Protein AF-A0A8B2Z0A5-F1 (afdb_monomer_lite)

Structure (mmCIF, N/CA/C/O backbone):
data_AF-A0A8B2Z0A5-F1
#
_entry.id   AF-A0A8B2Z0A5-F1
#
loop_
_atom_site.group_PDB
_atom_site.id
_atom_site.type_symbol
_atom_site.label_atom_id
_atom_site.label_alt_id
_atom_site.label_comp_id
_atom_site.label_asym_id
_atom_site.label_entity_id
_atom_site.label_seq_id
_atom_site.pdbx_PDB_ins_code
_atom_site.Cartn_x
_atom_site.Cartn_y
_atom_site.Cartn_z
_atom_site.occupancy
_atom_site.B_iso_or_equiv
_atom_site.auth_seq_id
_atom_site.auth_comp_id
_atom_site.auth_asym_id
_atom_site.auth_atom_id
_atom_site.pdbx_PDB_model_num
ATOM 1 N N . MET A 1 1 ? 9.825 8.275 -0.944 1.00 79.00 1 MET A N 1
ATOM 2 C CA . MET A 1 1 ? 8.913 9.434 -1.031 1.00 79.00 1 MET A CA 1
ATOM 3 C C . MET A 1 1 ? 7.448 9.005 -1.124 1.00 79.00 1 MET A C 1
ATOM 5 O O . MET A 1 1 ? 6.664 9.444 -0.297 1.00 79.00 1 MET A O 1
ATOM 9 N N . TYR A 1 2 ? 7.069 8.124 -2.063 1.00 92.62 2 TYR A N 1
ATOM 10 C CA . TYR A 1 2 ? 5.662 7.726 -2.274 1.00 92.62 2 TYR A CA 1
ATOM 11 C C . TYR A 1 2 ? 5.167 6.611 -1.350 1.00 92.62 2 TYR A C 1
ATOM 13 O O . TYR A 1 2 ? 4.082 6.733 -0.789 1.00 92.62 2 TYR A O 1
ATOM 21 N N . GLY A 1 3 ? 5.991 5.596 -1.075 1.00 96.38 3 GLY A N 1
ATOM 22 C CA . GLY A 1 3 ? 5.621 4.527 -0.140 1.00 96.38 3 GLY A CA 1
ATOM 23 C C . GLY A 1 3 ? 5.262 5.032 1.264 1.00 96.38 3 GLY A C 1
ATOM 24 O O . GLY A 1 3 ? 4.291 4.575 1.857 1.00 96.38 3 GLY A O 1
ATOM 25 N N . LYS A 1 4 ? 5.965 6.051 1.778 1.00 96.31 4 LYS A N 1
ATOM 26 C CA . LYS A 1 4 ? 5.621 6.690 3.063 1.00 96.31 4 LYS A CA 1
ATOM 27 C C . LYS A 1 4 ? 4.249 7.372 3.058 1.00 96.31 4 LYS A C 1
ATOM 29 O O . LYS A 1 4 ? 3.628 7.465 4.113 1.00 96.31 4 LYS A O 1
ATOM 34 N N . ILE A 1 5 ? 3.798 7.892 1.917 1.00 96.44 5 ILE A N 1
ATOM 35 C CA . ILE A 1 5 ? 2.482 8.537 1.782 1.00 96.44 5 ILE A CA 1
ATOM 36 C C . ILE A 1 5 ? 1.396 7.462 1.730 1.00 96.44 5 ILE A C 1
ATOM 38 O O . ILE A 1 5 ? 0.455 7.525 2.511 1.00 96.44 5 ILE A O 1
ATOM 42 N N . ILE A 1 6 ? 1.602 6.410 0.932 1.00 97.75 6 ILE A N 1
ATOM 43 C CA . ILE A 1 6 ? 0.742 5.215 0.914 1.00 97.75 6 ILE A CA 1
ATOM 44 C C . ILE A 1 6 ? 0.581 4.627 2.322 1.00 97.75 6 ILE A C 1
ATOM 46 O O . ILE A 1 6 ? -0.538 4.404 2.775 1.00 97.75 6 ILE A O 1
ATOM 50 N N . LYS A 1 7 ? 1.679 4.499 3.080 1.00 98.00 7 LYS A N 1
ATOM 51 C CA . LYS A 1 7 ? 1.646 4.047 4.479 1.00 98.00 7 LYS A CA 1
ATOM 52 C C . LYS A 1 7 ? 0.773 4.927 5.372 1.00 98.00 7 LYS A C 1
ATOM 54 O O . LYS A 1 7 ? 0.118 4.406 6.273 1.00 98.00 7 LYS A O 1
ATOM 59 N N . GLN A 1 8 ? 0.802 6.243 5.161 1.00 96.31 8 GLN A N 1
ATOM 60 C CA . GLN A 1 8 ? -0.001 7.197 5.927 1.00 96.31 8 GLN A CA 1
ATOM 61 C C . GLN A 1 8 ? -1.485 7.054 5.595 1.00 96.31 8 GLN A C 1
ATOM 63 O O . GLN A 1 8 ? -2.265 6.878 6.525 1.00 96.31 8 GLN A O 1
ATOM 68 N N . ILE A 1 9 ? -1.849 7.026 4.309 1.00 97.38 9 ILE A N 1
ATOM 69 C CA . ILE A 1 9 ? -3.236 6.812 3.853 1.00 97.38 9 ILE A CA 1
ATOM 70 C C . ILE A 1 9 ? -3.770 5.481 4.392 1.00 97.38 9 ILE A C 1
ATOM 72 O O . ILE A 1 9 ? -4.846 5.413 4.978 1.00 97.38 9 ILE A O 1
ATOM 76 N N . ARG A 1 10 ? -2.975 4.410 4.288 1.00 98.31 10 ARG A N 1
ATOM 77 C CA . ARG A 1 10 ? -3.358 3.097 4.811 1.00 98.31 10 ARG A CA 1
ATOM 78 C C . ARG A 1 10 ? -3.665 3.136 6.305 1.00 98.31 10 ARG A C 1
ATOM 80 O O . ARG A 1 10 ? -4.643 2.553 6.764 1.00 98.31 10 ARG A O 1
ATOM 87 N N . LYS A 1 11 ? -2.790 3.784 7.078 1.00 98.06 11 LYS A N 1
ATOM 88 C CA . LYS A 1 11 ? -2.926 3.864 8.534 1.00 98.06 11 LYS A CA 1
ATOM 89 C C . LYS A 1 11 ? -4.056 4.798 8.962 1.00 98.06 11 LYS A C 1
ATOM 91 O O . LYS A 1 11 ? -4.716 4.463 9.936 1.00 98.06 11 LYS A O 1
ATOM 96 N N . SER A 1 12 ? -4.316 5.897 8.250 1.00 96.50 12 SER A N 1
ATOM 97 C CA . SER A 1 12 ? -5.461 6.772 8.543 1.00 96.50 12 SER A CA 1
ATOM 98 C C . SER A 1 12 ? -6.799 6.077 8.286 1.00 96.50 12 SER A C 1
ATOM 100 O O . SER A 1 12 ? -7.750 6.305 9.026 1.00 96.50 12 SER A O 1
ATOM 102 N N . LYS A 1 13 ? -6.851 5.169 7.303 1.00 97.19 13 LYS A N 1
ATOM 103 C CA . LYS A 1 13 ? -8.024 4.337 6.992 1.00 97.19 13 LYS A CA 1
ATOM 104 C C . LYS A 1 13 ? -8.106 3.038 7.815 1.00 97.19 13 LYS A C 1
ATOM 106 O O . LYS A 1 13 ? -8.983 2.221 7.572 1.00 97.19 13 LYS A O 1
ATOM 111 N N . ASN A 1 14 ? -7.213 2.834 8.792 1.00 98.19 14 ASN A N 1
ATOM 112 C CA . ASN A 1 14 ? -7.125 1.622 9.626 1.00 98.19 14 ASN A CA 1
ATOM 113 C C . ASN A 1 14 ? -6.991 0.300 8.846 1.00 98.19 14 ASN A C 1
ATOM 115 O O . ASN A 1 14 ? -7.351 -0.760 9.351 1.00 98.19 14 ASN A O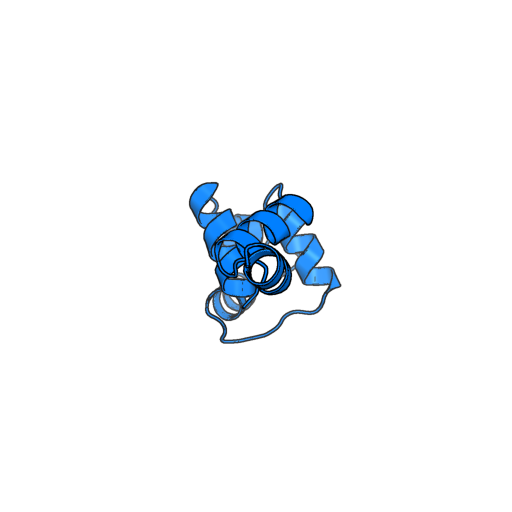 1
ATOM 119 N N . MET A 1 15 ? -6.413 0.340 7.645 1.00 98.56 15 MET A N 1
ATOM 120 C CA . MET A 1 15 ? -6.291 -0.839 6.792 1.00 98.56 15 MET A CA 1
ATOM 121 C C . MET A 1 15 ? -5.003 -1.620 7.080 1.00 98.56 15 MET A C 1
ATOM 123 O O . MET A 1 15 ? -3.919 -1.080 7.360 1.00 98.56 15 MET A O 1
ATOM 127 N N . THR A 1 16 ? -5.099 -2.937 6.996 1.00 98.62 16 THR A N 1
ATOM 128 C CA . THR A 1 16 ? -3.975 -3.861 7.108 1.00 98.62 16 THR A CA 1
ATOM 129 C C . THR A 1 16 ? -3.148 -3.877 5.823 1.00 98.62 16 THR A C 1
ATOM 131 O O . THR A 1 16 ? -3.600 -3.494 4.747 1.00 98.62 16 THR A O 1
ATOM 134 N N . LEU A 1 17 ? -1.901 -4.347 5.915 1.00 98.69 17 LEU A N 1
ATOM 135 C CA . LEU A 1 17 ? -1.087 -4.579 4.718 1.00 98.69 17 LEU A CA 1
ATOM 136 C C . LEU A 1 17 ? -1.716 -5.634 3.799 1.00 98.69 17 LEU A C 1
ATOM 138 O O . LEU A 1 17 ? -1.531 -5.555 2.595 1.00 98.69 17 LEU A O 1
ATOM 142 N N . LYS A 1 18 ? -2.433 -6.619 4.356 1.00 98.56 18 LYS A N 1
ATOM 143 C CA . LYS A 1 18 ? -3.063 -7.692 3.580 1.00 98.56 18 LYS A CA 1
ATOM 144 C C . LYS A 1 18 ? -4.192 -7.154 2.703 1.00 98.56 18 LYS A C 1
ATOM 146 O O . LYS A 1 18 ? -4.234 -7.490 1.530 1.00 98.56 18 LYS A O 1
ATOM 151 N N . GLU A 1 19 ? -5.055 -6.310 3.263 1.00 98.44 19 GLU A N 1
ATOM 152 C CA . GLU A 1 19 ? -6.156 -5.685 2.517 1.00 98.44 19 GLU A CA 1
ATOM 153 C C . GLU A 1 19 ? -5.634 -4.819 1.371 1.00 98.44 19 GLU A C 1
ATOM 155 O O . GLU A 1 19 ? -6.132 -4.913 0.260 1.00 98.44 19 GLU A O 1
ATOM 160 N N . VAL A 1 20 ? -4.583 -4.032 1.614 1.00 98.50 20 VAL A N 1
ATOM 161 C CA . VAL A 1 20 ? -4.044 -3.116 0.596 1.00 98.50 20 VAL A CA 1
ATOM 162 C C . VAL A 1 20 ? -3.179 -3.815 -0.447 1.00 98.50 20 VAL A C 1
ATOM 164 O O . VAL A 1 20 ? -3.142 -3.399 -1.602 1.00 98.50 20 VAL A O 1
ATOM 167 N N . ALA A 1 21 ? -2.456 -4.864 -0.053 1.00 98.12 21 ALA A N 1
ATOM 168 C CA . ALA A 1 21 ? -1.661 -5.642 -0.994 1.00 98.12 21 ALA A CA 1
ATOM 169 C C . ALA A 1 21 ? -2.559 -6.388 -1.994 1.00 98.12 21 ALA A C 1
ATOM 171 O O . ALA A 1 21 ? -2.181 -6.510 -3.160 1.00 98.12 21 ALA A O 1
ATOM 172 N N . GLY A 1 22 ? -3.741 -6.831 -1.544 1.00 97.06 22 GLY A N 1
ATOM 173 C CA . GLY A 1 22 ? -4.711 -7.536 -2.375 1.00 97.06 22 GLY A CA 1
ATOM 174 C C . GLY A 1 22 ? -4.075 -8.729 -3.088 1.00 97.06 22 GLY A C 1
ATOM 175 O O . GLY A 1 22 ? -3.258 -9.451 -2.513 1.00 97.06 22 GLY A O 1
ATOM 176 N N . GLU A 1 23 ? -4.432 -8.906 -4.356 1.00 96.44 23 GLU A N 1
ATOM 177 C CA . GLU A 1 23 ? -3.799 -9.882 -5.253 1.00 96.44 23 GLU A CA 1
ATOM 178 C C . GLU A 1 23 ? -2.641 -9.273 -6.062 1.00 96.44 23 GLU A C 1
ATOM 180 O O . GLU A 1 23 ? -1.823 -9.998 -6.627 1.00 96.44 23 GLU A O 1
ATOM 185 N N . ALA A 1 24 ? -2.535 -7.941 -6.083 1.00 94.19 24 ALA A N 1
ATOM 186 C CA . ALA A 1 24 ? -1.560 -7.201 -6.880 1.00 94.19 24 ALA A CA 1
ATOM 187 C C . ALA A 1 24 ? -0.124 -7.333 -6.346 1.00 94.19 24 ALA A C 1
ATOM 189 O O . ALA A 1 24 ? 0.850 -7.277 -7.101 1.00 94.19 24 ALA A O 1
ATOM 190 N N . LEU A 1 25 ? 0.031 -7.474 -5.027 1.00 96.31 25 LEU A N 1
ATOM 191 C CA . LEU A 1 25 ? 1.321 -7.493 -4.348 1.00 96.31 25 LEU A CA 1
ATOM 192 C C . LEU A 1 25 ? 1.339 -8.544 -3.242 1.00 96.31 25 LEU A C 1
ATOM 194 O O . LEU A 1 25 ? 0.344 -8.807 -2.575 1.00 96.31 25 LEU A O 1
ATOM 198 N N . SER A 1 26 ? 2.527 -9.056 -2.927 1.00 97.94 26 SER A N 1
ATOM 199 C CA . SER A 1 26 ? 2.719 -9.708 -1.632 1.00 97.94 26 SER A CA 1
ATOM 200 C C . SER A 1 26 ? 2.751 -8.677 -0.492 1.00 97.94 26 SER A C 1
ATOM 202 O O . SER A 1 26 ? 3.226 -7.547 -0.646 1.00 97.94 26 SER A O 1
ATOM 204 N N . ILE A 1 27 ? 2.337 -9.098 0.709 1.00 98.38 27 ILE A N 1
ATOM 205 C CA . ILE A 1 27 ? 2.400 -8.282 1.939 1.00 98.38 27 ILE A CA 1
ATOM 206 C C . ILE A 1 27 ? 3.816 -7.730 2.176 1.00 98.38 27 ILE A C 1
ATOM 208 O O . ILE A 1 27 ? 3.990 -6.587 2.607 1.00 98.38 27 ILE A O 1
ATOM 212 N N . SER A 1 28 ? 4.847 -8.534 1.894 1.00 98.25 28 SER A N 1
ATOM 213 C CA . SER A 1 28 ? 6.245 -8.144 2.082 1.00 98.25 28 SER A CA 1
ATOM 214 C C . SER A 1 28 ? 6.702 -7.103 1.057 1.00 98.25 28 SER A C 1
ATOM 216 O O . SER A 1 28 ? 7.421 -6.175 1.433 1.00 98.25 28 SER A O 1
ATOM 218 N N . GLN A 1 29 ? 6.255 -7.192 -0.201 1.00 98.00 29 GLN A N 1
ATOM 219 C CA . GLN A 1 29 ? 6.516 -6.172 -1.222 1.00 98.00 29 GLN A CA 1
ATOM 220 C C . GLN A 1 29 ? 5.877 -4.834 -0.851 1.00 98.00 29 GLN A C 1
ATOM 222 O O . GLN A 1 29 ? 6.580 -3.822 -0.861 1.00 98.00 29 GLN A O 1
ATOM 227 N N . LEU A 1 30 ? 4.600 -4.826 -0.444 1.00 98.56 30 LEU A N 1
ATOM 228 C CA . LEU A 1 30 ? 3.938 -3.601 0.017 1.00 98.56 30 LEU A CA 1
ATOM 229 C C . LEU A 1 30 ? 4.653 -3.014 1.241 1.00 98.56 30 LEU A C 1
ATOM 231 O O . LEU A 1 30 ? 4.957 -1.824 1.268 1.00 98.56 30 LEU A O 1
ATOM 235 N N . SER A 1 31 ? 5.000 -3.843 2.230 1.00 98.50 31 SER A N 1
ATOM 236 C CA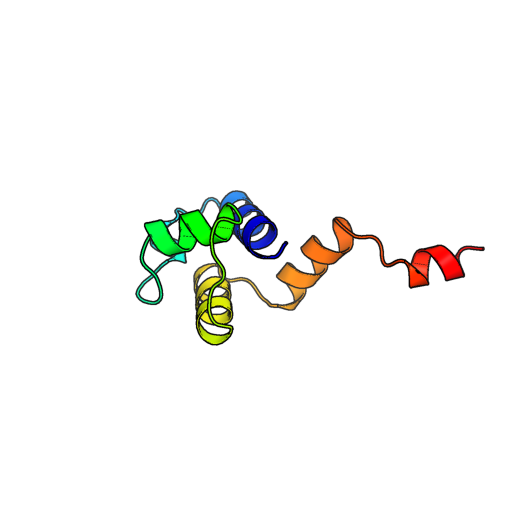 . SER A 1 31 ? 5.738 -3.394 3.417 1.00 98.50 31 SER A CA 1
ATOM 237 C C . SER A 1 31 ? 7.089 -2.771 3.054 1.00 98.50 31 SER A C 1
ATOM 239 O O . SER A 1 31 ? 7.437 -1.693 3.541 1.00 98.50 31 SER A O 1
ATOM 241 N N . ARG A 1 32 ? 7.866 -3.407 2.170 1.00 98.31 32 ARG A N 1
ATOM 242 C CA . ARG A 1 32 ? 9.145 -2.852 1.713 1.00 98.31 32 ARG A CA 1
ATOM 243 C C . ARG A 1 32 ? 8.956 -1.533 0.976 1.00 98.31 32 ARG A C 1
ATOM 245 O O . ARG A 1 32 ? 9.712 -0.602 1.244 1.00 98.31 32 ARG A O 1
ATOM 252 N N . PHE A 1 33 ? 7.946 -1.430 0.118 1.00 98.19 33 PHE A N 1
ATOM 253 C CA . PHE A 1 33 ? 7.624 -0.194 -0.586 1.00 98.19 33 PHE A CA 1
ATOM 254 C C . PHE A 1 33 ? 7.264 0.928 0.396 1.00 98.19 33 PHE A C 1
ATOM 256 O O . PHE A 1 33 ? 7.882 1.994 0.374 1.00 98.19 33 PHE A O 1
ATOM 263 N N . GLU A 1 34 ? 6.353 0.662 1.336 1.00 98.12 34 GLU A N 1
ATOM 264 C CA . GLU A 1 34 ? 5.926 1.608 2.372 1.00 98.12 34 GLU A CA 1
ATOM 265 C C . GLU A 1 34 ? 7.066 2.107 3.272 1.00 98.12 34 GLU A C 1
ATOM 267 O O . GLU A 1 34 ? 7.021 3.228 3.783 1.00 98.12 34 GLU A O 1
ATOM 272 N N . ASN A 1 35 ? 8.097 1.282 3.465 1.00 97.62 35 ASN A N 1
ATOM 273 C CA . ASN A 1 35 ? 9.281 1.598 4.264 1.00 97.62 35 ASN A CA 1
ATOM 274 C C . ASN A 1 35 ? 10.490 2.037 3.417 1.00 97.62 35 ASN A C 1
ATOM 276 O O . ASN A 1 35 ? 11.614 2.057 3.921 1.00 97.62 35 ASN A O 1
ATOM 280 N N . GLU A 1 36 ? 10.273 2.398 2.148 1.00 96.31 36 GLU A N 1
ATOM 281 C CA . GLU A 1 36 ? 11.301 2.910 1.226 1.00 96.31 36 GLU A CA 1
ATOM 282 C C . GLU A 1 36 ? 12.472 1.938 0.998 1.00 96.31 36 GLU A C 1
ATOM 284 O O . GLU A 1 36 ? 13.610 2.341 0.768 1.00 96.31 36 GLU A O 1
ATOM 289 N N . LYS A 1 37 ? 12.196 0.633 1.068 1.00 97.69 37 LYS A N 1
ATOM 290 C CA . LYS A 1 37 ? 13.146 -0.461 0.808 1.00 97.69 37 LYS A CA 1
ATOM 291 C C . LYS A 1 37 ? 12.977 -1.090 -0.578 1.00 97.69 37 LYS A C 1
ATOM 293 O O . LYS A 1 37 ? 13.710 -2.022 -0.918 1.00 97.69 37 LYS A O 1
ATOM 298 N N . SER A 1 38 ? 11.992 -0.644 -1.349 1.00 96.44 38 SER A N 1
ATOM 299 C CA . SER A 1 38 ? 11.772 -1.027 -2.744 1.00 96.44 38 SER A CA 1
ATOM 300 C C . SER A 1 38 ? 10.964 0.043 -3.474 1.00 96.44 38 SER A C 1
ATOM 302 O O . SER A 1 38 ? 10.352 0.915 -2.855 1.00 96.44 38 SER A O 1
ATOM 304 N N . VAL A 1 39 ? 10.960 -0.057 -4.799 1.00 96.19 39 VAL A N 1
ATOM 305 C CA . VAL A 1 39 ? 10.013 0.619 -5.688 1.00 96.19 39 VAL A CA 1
ATOM 306 C C . VAL A 1 39 ? 9.020 -0.411 -6.220 1.00 96.19 39 VAL A C 1
ATOM 308 O O . VAL A 1 39 ? 9.297 -1.612 -6.168 1.00 96.19 39 VAL A O 1
ATOM 311 N N . ILE A 1 40 ? 7.878 0.054 -6.714 1.00 96.38 40 ILE A N 1
ATOM 312 C CA . ILE A 1 40 ? 6.904 -0.774 -7.428 1.00 96.38 40 ILE A CA 1
ATOM 313 C C . ILE A 1 40 ? 6.633 -0.155 -8.808 1.00 96.38 40 ILE A C 1
ATOM 315 O O . ILE A 1 40 ? 6.771 1.065 -8.946 1.00 96.38 40 ILE A O 1
ATOM 319 N N . PRO A 1 41 ? 6.285 -0.968 -9.821 1.00 97.31 41 PRO A N 1
ATOM 320 C CA . PRO A 1 41 ? 5.734 -0.489 -11.085 1.00 97.31 41 PRO A CA 1
ATOM 321 C C . PRO A 1 41 ? 4.542 0.452 -10.885 1.00 97.31 41 PRO A C 1
ATOM 323 O O . PRO A 1 41 ? 3.822 0.347 -9.892 1.00 97.31 41 PRO A O 1
ATOM 326 N N . VAL A 1 42 ? 4.325 1.350 -11.848 1.00 96.62 42 VAL A N 1
ATOM 327 C CA . VAL A 1 42 ? 3.243 2.343 -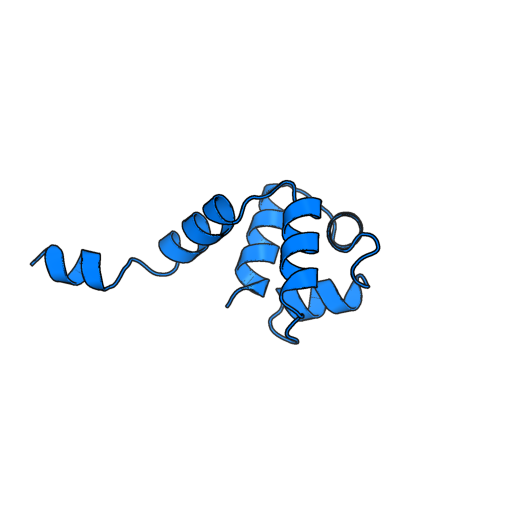11.780 1.00 96.62 42 VAL A CA 1
ATOM 328 C C . VAL A 1 42 ? 1.854 1.698 -11.789 1.00 96.62 42 VAL A C 1
ATOM 330 O O . VAL A 1 42 ? 0.988 2.140 -11.045 1.00 96.62 42 VAL A O 1
ATOM 333 N N . ASP A 1 43 ? 1.666 0.604 -12.525 1.00 97.50 43 ASP A N 1
ATOM 334 C CA . ASP A 1 43 ? 0.381 -0.104 -12.564 1.00 97.50 43 ASP A CA 1
ATOM 335 C C . ASP A 1 43 ? 0.026 -0.660 -11.176 1.00 97.50 43 ASP A C 1
ATOM 337 O O . ASP A 1 43 ? -1.060 -0.417 -10.661 1.00 97.50 43 ASP A O 1
ATOM 341 N N . LEU A 1 44 ? 0.997 -1.272 -10.485 1.00 97.38 44 LEU A N 1
ATOM 342 C CA . LEU A 1 44 ? 0.814 -1.753 -9.108 1.00 97.38 44 LEU A CA 1
ATOM 343 C C . LEU A 1 44 ? 0.613 -0.615 -8.101 1.00 97.38 44 LEU A C 1
ATOM 345 O O . LEU A 1 44 ? 0.051 -0.829 -7.031 1.00 97.38 44 LEU A O 1
ATOM 349 N N . PHE A 1 45 ? 1.095 0.590 -8.403 1.00 97.75 45 PHE A N 1
ATOM 350 C CA . PHE A 1 45 ? 0.818 1.755 -7.571 1.00 97.75 45 PHE A CA 1
ATOM 351 C C . PHE A 1 45 ? -0.656 2.166 -7.654 1.00 97.75 45 PHE A C 1
ATOM 353 O O . PHE A 1 45 ? -1.235 2.483 -6.616 1.00 97.75 45 PHE A O 1
ATOM 360 N N . TYR A 1 46 ? -1.266 2.123 -8.842 1.00 97.75 46 TYR A N 1
ATOM 361 C CA . TYR A 1 46 ? -2.696 2.396 -8.991 1.00 97.75 46 TYR A CA 1
ATOM 362 C C . TYR A 1 46 ? -3.558 1.300 -8.358 1.00 97.75 46 TYR A C 1
ATOM 364 O O . TYR A 1 46 ? -4.460 1.634 -7.601 1.00 97.75 46 TYR A O 1
ATOM 372 N N . GLU A 1 47 ? -3.189 0.024 -8.503 1.00 98.19 47 GLU A N 1
ATOM 373 C CA . GLU A 1 47 ? -3.845 -1.085 -7.782 1.00 98.19 47 GLU A CA 1
ATOM 374 C C . GLU A 1 47 ? -3.831 -0.879 -6.255 1.00 98.19 47 GLU A C 1
ATOM 376 O O . GLU A 1 47 ? -4.814 -1.111 -5.554 1.00 98.19 47 GLU A O 1
ATOM 381 N N . VAL A 1 48 ? -2.714 -0.387 -5.706 1.00 98.19 48 VAL A N 1
ATOM 382 C CA . VAL A 1 48 ? -2.613 -0.052 -4.277 1.00 98.19 48 VAL A CA 1
ATOM 383 C C . VAL A 1 48 ? -3.529 1.110 -3.892 1.00 98.19 48 VAL A C 1
ATOM 385 O O . VAL A 1 48 ? -4.075 1.098 -2.788 1.00 98.19 48 VAL A O 1
ATOM 388 N N . LEU A 1 49 ? -3.684 2.122 -4.751 1.00 98.06 49 LEU A N 1
ATOM 389 C CA . LEU A 1 49 ? -4.606 3.235 -4.502 1.00 98.06 49 LEU A CA 1
ATOM 390 C C . LEU A 1 49 ? -6.066 2.771 -4.527 1.00 98.06 49 LEU A C 1
ATOM 392 O O . LEU A 1 49 ? -6.824 3.137 -3.625 1.00 98.06 49 LEU A O 1
ATOM 396 N N . ASP A 1 50 ? -6.420 1.914 -5.480 1.00 98.19 50 ASP A N 1
ATOM 397 C CA . ASP A 1 50 ? -7.754 1.328 -5.587 1.00 98.19 50 ASP A CA 1
ATOM 398 C C . ASP A 1 50 ? -8.073 0.478 -4.351 1.00 98.19 50 ASP A C 1
ATOM 400 O O . ASP A 1 50 ? -9.082 0.711 -3.683 1.00 98.19 50 ASP A O 1
ATOM 404 N N . ASN A 1 51 ? -7.153 -0.399 -3.932 1.00 98.31 51 ASN A N 1
ATOM 405 C CA . ASN A 1 51 ? -7.304 -1.182 -2.698 1.00 98.31 51 ASN A CA 1
ATOM 406 C C . ASN A 1 51 ? -7.373 -0.308 -1.434 1.00 98.31 51 ASN A C 1
ATOM 408 O O . ASN A 1 51 ? -7.921 -0.731 -0.420 1.00 98.31 51 ASN A O 1
ATOM 412 N N . LEU A 1 52 ? -6.817 0.908 -1.463 1.00 97.75 52 LEU A N 1
ATOM 413 C CA . LEU A 1 52 ? -6.920 1.894 -0.382 1.00 97.75 52 LEU A CA 1
ATOM 414 C C . LEU A 1 52 ? -8.225 2.696 -0.402 1.00 97.75 52 LEU A C 1
ATOM 416 O O . LEU A 1 52 ? -8.411 3.552 0.472 1.00 97.75 52 LEU A O 1
ATOM 420 N N . ASN A 1 53 ? -9.091 2.491 -1.398 1.00 97.31 53 ASN A N 1
ATOM 421 C CA . ASN A 1 53 ? -10.213 3.377 -1.706 1.00 97.31 53 ASN A CA 1
ATOM 422 C C . ASN A 1 53 ? -9.753 4.845 -1.731 1.00 97.31 53 ASN A C 1
ATOM 424 O O . ASN A 1 53 ? -10.316 5.704 -1.046 1.00 97.31 53 ASN A O 1
ATOM 428 N N . SER A 1 54 ? -8.622 5.105 -2.389 1.00 96.50 54 SER A N 1
ATOM 429 C CA . SER A 1 54 ? -7.934 6.395 -2.412 1.00 96.50 54 SER A CA 1
ATOM 430 C C . SER A 1 54 ? -7.783 6.867 -3.843 1.00 96.50 54 SER A C 1
ATOM 432 O O . SER A 1 54 ? -7.524 6.072 -4.737 1.00 96.50 54 SER A O 1
ATOM 434 N N . THR A 1 55 ? -7.857 8.177 -4.056 1.00 96.00 55 THR A N 1
ATOM 435 C CA . THR A 1 55 ? -7.605 8.749 -5.381 1.00 96.00 55 THR A CA 1
ATOM 436 C C . THR A 1 55 ? -6.192 9.317 -5.490 1.00 96.00 55 THR A C 1
ATOM 438 O O . THR A 1 55 ? -5.495 9.542 -4.491 1.00 96.00 55 THR A O 1
ATOM 441 N N . THR A 1 56 ? -5.765 9.589 -6.723 1.00 95.44 56 THR A N 1
ATOM 442 C CA . THR A 1 56 ? -4.486 10.260 -6.989 1.00 95.44 56 THR A CA 1
ATOM 443 C C . THR A 1 56 ? -4.479 11.689 -6.430 1.00 95.44 56 THR A C 1
ATOM 445 O O . THR A 1 56 ? -3.438 12.188 -6.003 1.00 95.44 56 THR A O 1
ATOM 448 N N . GLU A 1 57 ? -5.637 12.347 -6.371 1.00 94.25 57 GLU A N 1
ATOM 449 C CA . GLU A 1 57 ? -5.822 13.668 -5.768 1.00 94.25 57 GLU A CA 1
ATOM 450 C C . GLU A 1 57 ? -5.586 13.624 -4.256 1.00 94.25 57 GLU A C 1
ATOM 452 O O . GLU A 1 57 ? -4.817 14.443 -3.755 1.00 94.25 57 GLU A O 1
ATOM 457 N N . GLU A 1 58 ? -6.165 12.650 -3.540 1.00 92.12 58 GLU A N 1
ATOM 458 C CA . GLU A 1 58 ? -5.920 12.446 -2.101 1.00 92.12 58 GLU A CA 1
ATOM 459 C C . GLU A 1 58 ? -4.426 12.213 -1.837 1.00 92.12 58 GLU A C 1
ATOM 461 O O . GLU A 1 58 ? -3.815 12.855 -0.975 1.00 92.12 58 GLU A O 1
ATOM 466 N N . PHE A 1 59 ? -3.803 11.351 -2.644 1.00 95.25 59 PHE A N 1
ATOM 467 C CA . PHE A 1 59 ? -2.369 11.100 -2.565 1.00 95.25 59 PHE A CA 1
ATOM 468 C C . PHE A 1 59 ? -1.542 12.380 -2.761 1.00 95.25 59 PHE A C 1
ATOM 470 O O . PHE A 1 59 ? -0.629 12.664 -1.977 1.00 95.25 59 PHE A O 1
ATOM 477 N N . ASN A 1 60 ? -1.854 13.169 -3.791 1.00 93.00 60 ASN A N 1
ATOM 478 C CA . ASN A 1 60 ? -1.142 14.407 -4.100 1.00 93.00 60 ASN A CA 1
ATOM 479 C C . ASN A 1 60 ? -1.379 15.496 -3.052 1.00 93.00 60 ASN A C 1
ATOM 481 O O . ASN A 1 60 ? -0.452 16.243 -2.744 1.00 93.00 60 ASN A O 1
ATOM 485 N N . TYR A 1 61 ? -2.575 15.571 -2.475 1.00 90.81 61 TYR A N 1
ATOM 486 C CA . TYR A 1 61 ? -2.884 16.485 -1.383 1.00 90.81 61 TYR A CA 1
ATOM 487 C C . TYR A 1 61 ? -1.953 16.229 -0.186 1.00 90.81 61 TYR A C 1
ATOM 489 O O . TYR A 1 61 ? -1.205 17.120 0.216 1.00 90.81 61 TYR A O 1
ATOM 497 N N . ILE A 1 62 ? -1.874 14.979 0.285 1.00 90.25 62 ILE A N 1
ATOM 498 C CA . ILE A 1 62 ? -1.009 14.587 1.415 1.00 90.25 62 ILE A CA 1
ATOM 499 C C . ILE A 1 62 ? 0.478 14.761 1.067 1.00 90.25 62 ILE A C 1
ATOM 501 O O . ILE A 1 62 ? 1.296 15.154 1.906 1.00 90.25 62 ILE A O 1
ATOM 505 N N . LYS A 1 63 ? 0.857 14.488 -0.187 1.00 89.38 63 LYS A N 1
ATOM 506 C CA . LYS A 1 63 ? 2.213 14.746 -0.690 1.00 89.38 63 LYS A CA 1
ATOM 507 C C . LYS A 1 63 ? 2.578 16.230 -0.591 1.00 89.38 63 LYS A C 1
ATOM 509 O O . LYS A 1 63 ? 3.679 16.547 -0.142 1.00 89.38 63 LYS A O 1
ATOM 514 N N . ASN A 1 64 ? 1.675 17.112 -1.011 1.00 84.12 64 ASN A N 1
ATOM 515 C CA . ASN A 1 64 ? 1.890 18.556 -1.061 1.00 84.12 64 ASN A CA 1
ATOM 516 C C . ASN A 1 64 ? 1.839 19.201 0.332 1.00 84.12 64 ASN A C 1
ATOM 518 O O . ASN A 1 64 ? 2.593 20.134 0.582 1.00 84.12 64 ASN A O 1
ATOM 522 N N . GLU A 1 65 ? 1.047 18.680 1.274 1.00 75.38 65 GLU A N 1
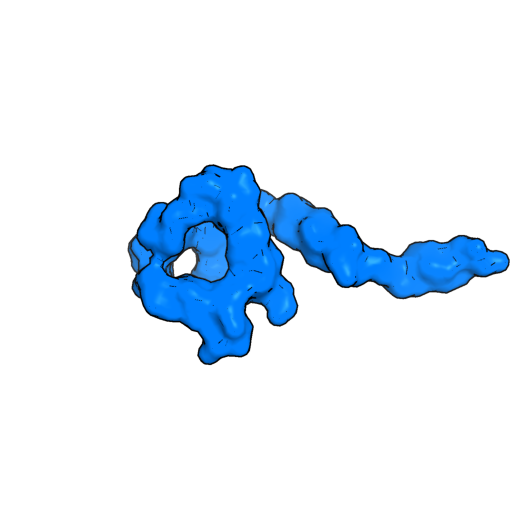ATOM 523 C CA . GLU A 1 65 ? 1.122 19.107 2.683 1.00 75.38 65 GLU A CA 1
ATOM 524 C C . GLU A 1 65 ? 2.517 18.857 3.286 1.00 75.38 65 GLU A C 1
ATOM 526 O O . GLU A 1 65 ? 3.019 19.654 4.076 1.00 75.38 65 GLU A O 1
ATOM 531 N N . LYS A 1 66 ? 3.185 17.766 2.885 1.00 67.56 66 LYS A N 1
ATOM 532 C CA . LYS A 1 66 ? 4.558 17.435 3.314 1.00 67.56 66 LYS A CA 1
ATOM 533 C C . LYS A 1 66 ? 5.638 18.217 2.560 1.00 67.56 66 LYS A C 1
ATOM 535 O O . LYS A 1 66 ? 6.786 18.227 3.001 1.00 67.56 66 LYS A O 1
ATOM 540 N N . GLN A 1 67 ? 5.303 18.812 1.419 1.00 65.31 67 GLN A N 1
ATOM 541 C CA . GLN A 1 67 ? 6.207 19.599 0.582 1.00 65.31 67 GLN A CA 1
ATOM 542 C C . GLN A 1 67 ? 5.456 20.833 0.079 1.00 65.31 67 GLN A C 1
ATOM 544 O O . GLN A 1 67 ? 4.974 20.812 -1.059 1.00 65.31 67 GLN A O 1
ATOM 549 N N . PRO A 1 68 ? 5.320 21.889 0.910 1.00 63.09 68 PRO A N 1
ATOM 550 C CA . PRO A 1 68 ? 4.654 23.110 0.488 1.00 63.09 68 PRO A CA 1
ATOM 551 C C . PRO A 1 68 ? 5.251 23.550 -0.843 1.00 63.09 68 PRO A C 1
ATOM 553 O O . PRO A 1 68 ? 6.472 23.592 -1.014 1.00 63.09 68 PRO A O 1
ATOM 556 N N . ASN A 1 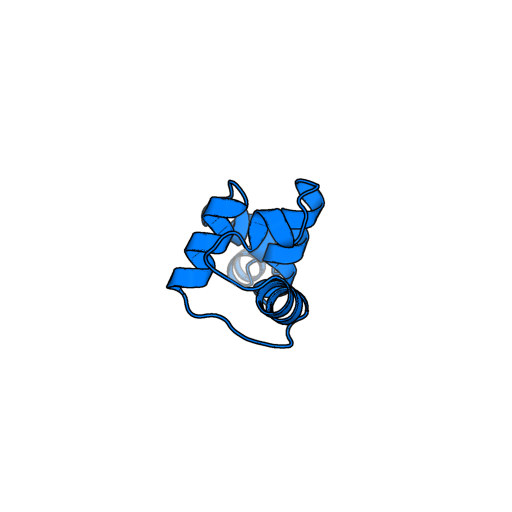69 ? 4.373 23.773 -1.818 1.00 67.44 69 ASN A N 1
ATOM 557 C CA . ASN A 1 69 ? 4.787 24.047 -3.180 1.00 67.44 69 ASN A CA 1
ATOM 558 C C . ASN A 1 69 ? 5.721 25.262 -3.173 1.00 67.44 69 ASN A C 1
ATOM 560 O O . ASN A 1 69 ? 5.315 26.380 -2.854 1.00 67.44 69 ASN A O 1
ATOM 564 N N . LYS A 1 70 ? 6.982 25.021 -3.527 1.00 65.44 70 LYS A N 1
ATOM 565 C CA . LYS A 1 70 ? 8.042 26.024 -3.459 1.00 65.44 70 LYS A CA 1
ATOM 566 C C . LYS A 1 70 ? 7.742 27.234 -4.345 1.00 65.44 70 LYS A C 1
ATOM 568 O O . LYS A 1 70 ? 8.144 28.338 -4.013 1.00 65.44 70 LYS A O 1
ATOM 573 N N . ILE A 1 71 ? 6.969 27.057 -5.421 1.00 69.25 71 ILE A N 1
ATOM 574 C CA . ILE A 1 71 ? 6.481 28.166 -6.254 1.00 69.25 71 ILE A CA 1
ATOM 575 C C . ILE A 1 71 ? 5.484 29.033 -5.478 1.00 69.25 71 ILE A C 1
ATOM 577 O O . ILE A 1 71 ? 5.609 30.250 -5.479 1.00 69.25 71 ILE A O 1
ATOM 581 N N . LEU A 1 72 ? 4.533 28.430 -4.762 1.00 68.25 72 LEU A N 1
ATOM 582 C CA . LEU A 1 72 ? 3.590 29.166 -3.910 1.00 68.25 72 LEU A CA 1
ATOM 583 C C . LEU A 1 72 ? 4.296 29.902 -2.761 1.00 68.25 72 LEU A C 1
ATOM 585 O O . LEU A 1 72 ? 3.840 30.964 -2.355 1.00 68.25 72 LEU A O 1
ATOM 589 N N . GLU A 1 73 ? 5.403 29.368 -2.244 1.00 67.88 73 GLU A N 1
ATOM 590 C CA . GLU A 1 73 ? 6.246 30.061 -1.260 1.00 67.88 73 GLU A CA 1
ATOM 591 C C . GLU A 1 73 ? 6.987 31.261 -1.879 1.00 67.88 73 GLU A C 1
ATOM 593 O O . GLU A 1 73 ? 7.071 32.321 -1.263 1.00 67.88 73 GLU A O 1
AT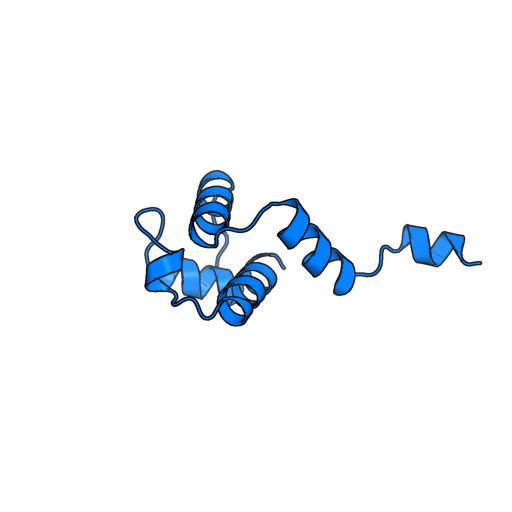OM 598 N N . LEU A 1 74 ? 7.465 31.127 -3.121 1.00 66.50 74 LEU A N 1
ATOM 599 C CA . LEU A 1 74 ? 8.124 32.203 -3.870 1.00 66.50 74 LEU A CA 1
ATOM 600 C C . LEU A 1 74 ? 7.162 33.331 -4.279 1.00 66.50 74 LEU A C 1
ATOM 602 O O . LEU A 1 74 ? 7.591 34.475 -4.350 1.00 66.50 74 LEU A O 1
ATOM 606 N N . LEU A 1 75 ? 5.882 33.022 -4.512 1.00 73.69 75 LEU A N 1
ATOM 607 C CA . LEU A 1 75 ? 4.831 33.992 -4.861 1.00 73.69 75 LEU A CA 1
ATOM 608 C C . LEU A 1 75 ? 4.271 34.769 -3.654 1.00 73.69 75 LEU A C 1
ATOM 610 O O . LEU A 1 75 ? 3.493 35.699 -3.837 1.00 73.69 75 LEU A O 1
ATOM 614 N N . LYS A 1 76 ? 4.624 34.377 -2.423 1.00 70.88 76 LYS A N 1
ATOM 615 C CA . LYS A 1 76 ? 4.237 35.073 -1.180 1.00 70.88 76 LYS A CA 1
ATOM 616 C C . LYS A 1 76 ? 5.236 36.167 -0.760 1.00 70.88 76 LYS A C 1
ATOM 618 O O . LYS A 1 76 ? 5.099 36.705 0.338 1.00 70.88 76 LYS A O 1
ATOM 623 N N . LYS A 1 77 ? 6.238 36.455 -1.594 1.00 50.12 77 LYS A N 1
ATOM 624 C CA . LYS A 1 77 ? 7.167 37.587 -1.460 1.00 50.12 77 LYS A CA 1
ATOM 625 C C . LYS A 1 77 ? 6.747 38.721 -2.379 1.00 50.12 77 LYS A C 1
ATOM 627 O O . LYS A 1 77 ? 6.953 39.878 -1.960 1.00 50.12 77 LYS A O 1
#

Organism: NCBI:txid1623

Radius of gyration: 13.78 Å; chains: 1; bounding box: 23×48×22 Å

Sequence (77 aa):
MYGKIIKQIRKSKNMTLKEVAGEALSISQLSRFENEKSVIPVDLFYEVLDNLNSTTEEFNYIKNEKQPNKILELLKK

InterPro domains:
  IPR001387 Cro/C1-type, helix-turn-helix domain [PF01381] (6-59)
  IPR001387 Cro/C1-type, helix-turn-helix domain [PS50943] (6-59)
  IPR001387 Cro/C1-type, helix-turn-helix domain [SM00530] (5-59)
  IPR001387 Cro/C1-type, helix-turn-helix domain [cd00093] (3-59)
  IPR010982 Lambda repressor-like, DNA-binding domain superfamily [G3DSA:1.10.260.40] (2-64)
  IPR010982 Lambda repressor-like, DNA-binding domain superfamily [SSF47413] (2-61)
  IPR053163 HTH-type transcriptional regulator Rgg-like [PTHR37038] (2-73)

Foldseek 3Di:
DQLCLLVVLCVVLVHDLPLLCDVLHDSVVSVCSNVVNDDDDPVSVVSSCVSSVHDPVNSVVSVCVVPPDVVVVVVVD

pLDDT: mean 91.36, std 11.66, range [50.12, 98.69]

Secondary structure (DSSP, 8-state):
--HHHHHHHHHHTT--HHHHHTTTS-HHHHHHHHTTS----HHHHHHHHHHTT--HHHHHHHHHHTS--HHHHHTT-